Protein AF-A0A8S3C5Q7-F1 (afdb_monomer)

Structure (mmCIF, N/CA/C/O backbone):
data_AF-A0A8S3C5Q7-F1
#
_entry.id   AF-A0A8S3C5Q7-F1
#
loop_
_atom_site.group_PDB
_atom_site.id
_atom_site.type_symbol
_atom_site.label_atom_id
_atom_site.label_alt_id
_atom_site.label_comp_id
_atom_site.label_asym_id
_atom_site.label_entity_id
_atom_site.label_seq_id
_atom_site.pdbx_PDB_ins_code
_atom_site.Cartn_x
_atom_site.Cartn_y
_atom_site.Cartn_z
_atom_site.occupancy
_atom_site.B_iso_or_equiv
_atom_site.auth_seq_id
_atom_site.auth_comp_id
_atom_site.auth_asym_id
_atom_site.auth_atom_id
_atom_site.pdbx_PDB_model_num
ATOM 1 N N . PRO A 1 1 ? -6.288 5.073 31.526 1.00 75.19 1 PRO A N 1
ATOM 2 C CA . PRO A 1 1 ? -6.039 5.394 30.098 1.00 75.19 1 PRO A CA 1
ATOM 3 C C . PRO A 1 1 ? -5.462 6.807 29.959 1.00 75.19 1 PRO A C 1
ATOM 5 O O . PRO A 1 1 ? -5.996 7.725 30.576 1.00 75.19 1 PRO A O 1
ATOM 8 N N . VAL A 1 2 ? -4.371 6.975 29.206 1.00 89.75 2 VAL A N 1
ATOM 9 C CA . VAL A 1 2 ? -3.804 8.304 28.924 1.00 89.75 2 VAL A CA 1
ATOM 10 C C . VAL A 1 2 ? -4.582 8.911 27.748 1.00 89.75 2 VAL A C 1
ATOM 12 O O . VAL A 1 2 ? -4.680 8.256 26.707 1.00 89.75 2 VAL A O 1
ATOM 15 N N . PRO A 1 3 ? -5.172 10.113 27.881 1.00 93.75 3 PRO A N 1
ATOM 16 C CA . PRO A 1 3 ? -5.846 10.775 26.767 1.00 93.75 3 PRO A CA 1
ATOM 17 C C . PRO A 1 3 ? -4.931 10.889 25.539 1.00 93.75 3 PRO A C 1
ATOM 19 O O . PRO A 1 3 ? -3.750 11.199 25.676 1.00 93.75 3 PRO A O 1
ATOM 22 N N . PHE A 1 4 ? -5.479 10.636 24.345 1.00 90.19 4 PHE A N 1
ATOM 23 C CA . PHE A 1 4 ? -4.767 10.712 23.056 1.00 90.19 4 PHE A CA 1
ATOM 24 C C . PHE A 1 4 ? -3.541 9.794 22.913 1.00 90.19 4 PHE A C 1
ATOM 26 O O . PHE A 1 4 ? -2.667 10.041 22.080 1.00 90.19 4 PHE A O 1
ATOM 33 N N . GLN A 1 5 ? -3.469 8.712 23.690 1.00 94.81 5 GLN A N 1
ATOM 34 C CA . GLN A 1 5 ? -2.453 7.686 23.487 1.00 94.81 5 GLN A CA 1
ATOM 35 C C . GLN A 1 5 ? -2.546 7.118 22.062 1.00 94.81 5 GLN A C 1
ATOM 37 O O . GLN A 1 5 ? -3.610 6.667 21.634 1.00 94.81 5 GLN A O 1
ATOM 42 N N . LYS A 1 6 ? -1.420 7.122 21.332 1.00 92.81 6 LYS A N 1
ATOM 43 C CA . LYS A 1 6 ? -1.333 6.473 20.018 1.00 92.81 6 LYS A CA 1
ATOM 44 C C . LYS A 1 6 ? -1.674 4.993 20.161 1.00 92.81 6 LYS A C 1
ATOM 46 O O . LYS A 1 6 ? -1.102 4.300 21.003 1.00 92.81 6 LYS A O 1
ATOM 51 N N . LEU A 1 7 ? -2.584 4.523 19.318 1.00 90.81 7 LEU A N 1
ATOM 52 C CA . LEU A 1 7 ? -2.919 3.111 19.253 1.00 90.81 7 LEU A CA 1
ATOM 53 C C . LEU A 1 7 ? -1.810 2.349 18.513 1.00 90.81 7 LEU A C 1
ATOM 55 O O . LEU A 1 7 ? -1.272 2.872 17.532 1.00 90.81 7 LEU A O 1
ATOM 59 N N . PRO A 1 8 ? -1.471 1.122 18.946 1.00 88.31 8 PRO A N 1
ATOM 60 C CA . PRO A 1 8 ? -0.614 0.240 18.164 1.00 88.31 8 PRO A CA 1
ATOM 61 C C . PRO A 1 8 ? -1.178 0.026 16.745 1.00 88.31 8 PRO A C 1
ATOM 63 O O . PRO A 1 8 ? -2.406 -0.060 16.597 1.00 88.31 8 PRO A O 1
ATOM 66 N N . PRO A 1 9 ? -0.333 -0.110 15.707 1.00 82.38 9 PRO A N 1
ATOM 67 C CA . PRO A 1 9 ? -0.783 -0.530 14.381 1.00 82.38 9 PRO A CA 1
ATOM 68 C C . PRO A 1 9 ? -1.644 -1.802 14.448 1.00 82.38 9 PRO A C 1
ATOM 70 O O . PRO A 1 9 ? -1.385 -2.693 15.254 1.00 82.38 9 PRO A O 1
ATOM 73 N N . GLY A 1 10 ? -2.711 -1.861 13.647 1.00 83.56 10 GLY A N 1
ATOM 74 C CA . GLY A 1 10 ? -3.671 -2.975 13.654 1.00 83.56 10 GLY A CA 1
ATOM 75 C C . GLY A 1 10 ? -4.723 -2.943 14.774 1.00 83.56 10 GLY A C 1
ATOM 76 O O . GLY A 1 10 ? -5.633 -3.773 14.773 1.00 83.56 10 GLY A O 1
ATOM 77 N N . SER A 1 11 ? -4.664 -1.974 15.699 1.00 91.25 11 SER A N 1
ATOM 78 C CA . SER A 1 11 ? -5.699 -1.798 16.740 1.00 91.25 11 SER A CA 1
ATOM 79 C C . SER A 1 11 ? -7.052 -1.347 16.183 1.00 91.25 11 SER A C 1
ATOM 81 O O . SER A 1 11 ? -8.074 -1.493 16.847 1.00 91.25 11 SER A O 1
ATOM 83 N N . ILE A 1 12 ? -7.059 -0.782 14.976 1.00 90.12 12 ILE A N 1
ATOM 84 C CA . ILE A 1 12 ? -8.262 -0.415 14.232 1.00 90.12 12 ILE A CA 1
ATOM 85 C C . ILE A 1 12 ? -8.303 -1.297 12.993 1.00 90.12 12 ILE A C 1
ATOM 87 O O . ILE A 1 12 ? -7.310 -1.396 12.273 1.00 90.12 12 ILE A O 1
ATOM 91 N N . LYS A 1 13 ? -9.460 -1.913 12.747 1.00 91.62 13 LYS A N 1
ATOM 92 C CA . LYS A 1 13 ? -9.713 -2.710 11.549 1.00 91.62 13 LYS A CA 1
ATOM 93 C C . LYS A 1 13 ? -10.807 -2.043 10.717 1.00 91.62 13 LYS A C 1
ATOM 95 O O . LYS A 1 13 ? -11.796 -1.588 11.295 1.00 91.62 13 LYS A O 1
ATOM 100 N N . PRO A 1 14 ? -10.634 -1.951 9.392 1.00 94.94 14 PRO A N 1
ATOM 101 C CA . PRO A 1 14 ? -11.642 -1.389 8.513 1.00 94.94 14 PRO A CA 1
ATOM 102 C C . PRO A 1 14 ? -12.825 -2.354 8.398 1.00 94.94 14 PRO A C 1
ATOM 104 O O . PRO A 1 14 ? -12.644 -3.570 8.384 1.00 94.94 14 PRO A O 1
ATOM 107 N N . ASP A 1 15 ? -14.029 -1.804 8.260 1.00 96.56 15 ASP A N 1
ATOM 108 C CA . ASP A 1 15 ? -15.250 -2.575 8.018 1.00 96.56 15 ASP A CA 1
ATOM 109 C C . ASP A 1 15 ? -16.196 -1.816 7.067 1.00 96.56 15 ASP A C 1
ATOM 111 O O . ASP A 1 15 ? -15.951 -0.654 6.710 1.00 96.56 15 ASP A O 1
ATOM 115 N N . GLY A 1 16 ? -17.258 -2.484 6.615 1.00 98.06 16 GLY A N 1
ATOM 116 C CA . GLY A 1 16 ? -18.307 -1.926 5.772 1.00 98.06 16 GLY A CA 1
ATOM 117 C C . GLY A 1 16 ? -17.763 -1.310 4.484 1.00 98.06 16 GLY A C 1
ATOM 118 O O . GLY A 1 16 ? -17.003 -1.931 3.738 1.00 98.06 16 GLY A O 1
ATOM 119 N N . TRP A 1 17 ? -18.158 -0.064 4.217 1.00 98.31 17 TRP A N 1
ATOM 120 C CA . TRP A 1 17 ? -17.769 0.647 2.999 1.00 98.31 17 TRP A CA 1
ATOM 121 C C . TRP A 1 17 ? -16.249 0.815 2.868 1.00 98.31 17 TRP A C 1
ATOM 123 O O . TRP A 1 17 ? -15.705 0.571 1.791 1.00 98.31 17 TRP A O 1
ATOM 133 N N . LEU A 1 18 ? -15.551 1.167 3.957 1.00 97.50 18 LEU A N 1
ATOM 134 C CA . LEU A 1 18 ? -14.101 1.376 3.924 1.00 97.50 18 LEU A CA 1
ATOM 135 C C . LEU A 1 18 ? -13.364 0.076 3.592 1.00 97.50 18 LEU A C 1
ATOM 137 O O . LEU A 1 18 ? -12.482 0.079 2.736 1.00 97.50 18 LEU A O 1
ATOM 141 N N . LEU A 1 19 ? -13.759 -1.044 4.205 1.00 97.31 19 LEU A N 1
ATOM 142 C CA . LEU A 1 19 ? -13.191 -2.352 3.868 1.00 97.31 19 LEU A CA 1
ATOM 143 C C . LEU A 1 19 ? -13.398 -2.688 2.383 1.00 97.31 19 LEU A C 1
ATOM 145 O O . LEU A 1 19 ? -12.481 -3.189 1.733 1.00 97.31 19 LEU A O 1
ATOM 149 N N . GLY A 1 20 ? -14.568 -2.367 1.824 1.00 98.06 20 GLY A N 1
ATOM 150 C CA . GLY A 1 20 ? -14.840 -2.520 0.393 1.00 98.06 20 GLY A CA 1
ATOM 151 C C . GLY A 1 20 ? -13.909 -1.686 -0.497 1.00 98.06 20 GLY A C 1
ATOM 152 O O . GLY A 1 20 ? -13.397 -2.196 -1.495 1.00 98.06 20 GLY A O 1
ATOM 153 N N . GLN A 1 21 ? -13.635 -0.431 -0.123 1.00 97.81 21 GLN A N 1
ATOM 154 C CA . GLN A 1 21 ? -12.700 0.429 -0.862 1.00 97.81 21 GLN A CA 1
ATOM 155 C C . GLN A 1 21 ? -11.267 -0.106 -0.811 1.00 97.81 21 GLN A C 1
ATOM 157 O O . GLN A 1 21 ? -10.606 -0.190 -1.843 1.00 97.81 21 GLN A O 1
ATOM 162 N N . LEU A 1 22 ? -10.802 -0.536 0.364 1.00 96.94 22 LEU A N 1
ATOM 163 C CA . LEU A 1 22 ? -9.455 -1.088 0.527 1.00 96.94 22 LEU A CA 1
ATOM 164 C C . LEU A 1 22 ? -9.283 -2.392 -0.264 1.00 96.94 22 LEU A C 1
ATOM 166 O O . LEU A 1 22 ? -8.297 -2.556 -0.976 1.00 96.94 22 LEU A O 1
ATOM 170 N N . ARG A 1 23 ? -10.286 -3.277 -0.252 1.00 96.88 23 ARG A N 1
ATOM 171 C CA . ARG A 1 23 ? -10.294 -4.470 -1.116 1.00 96.88 23 ARG A CA 1
ATOM 172 C C . ARG A 1 23 ? -10.285 -4.114 -2.601 1.00 96.88 23 ARG A C 1
ATOM 174 O O . ARG A 1 23 ? -9.643 -4.800 -3.386 1.00 96.88 23 ARG A O 1
ATOM 181 N N . SER A 1 24 ? -10.971 -3.044 -2.997 1.00 97.75 24 SER A N 1
ATOM 182 C CA . SER A 1 24 ? -10.947 -2.575 -4.389 1.00 97.75 24 SER A CA 1
ATOM 183 C C . SER A 1 24 ? -9.565 -2.049 -4.790 1.00 97.75 24 SER A C 1
ATOM 185 O O . SER A 1 24 ? -9.153 -2.259 -5.924 1.00 97.75 24 SER A O 1
ATOM 187 N N . GLN A 1 25 ? -8.826 -1.423 -3.868 1.00 96.81 25 GLN A N 1
ATOM 188 C CA . GLN A 1 25 ? -7.435 -1.013 -4.095 1.00 96.81 25 GLN A CA 1
ATOM 189 C C . GLN A 1 25 ? -6.498 -2.217 -4.255 1.00 96.81 25 GLN A C 1
ATOM 191 O O . GLN A 1 25 ? -5.699 -2.228 -5.190 1.00 96.81 25 GLN A O 1
ATOM 196 N N . ILE A 1 26 ? -6.640 -3.244 -3.407 1.00 96.56 26 ILE A N 1
ATOM 197 C CA . ILE A 1 26 ? -5.882 -4.507 -3.521 1.00 96.56 26 ILE A CA 1
ATOM 198 C C . ILE A 1 26 ? -6.146 -5.166 -4.877 1.00 96.56 26 ILE A C 1
ATOM 200 O O . ILE A 1 26 ? -5.225 -5.543 -5.587 1.00 96.56 26 ILE A O 1
ATOM 204 N N . ASN A 1 27 ? -7.412 -5.258 -5.280 1.00 96.12 27 ASN A N 1
ATOM 205 C CA . ASN A 1 27 ? -7.781 -5.900 -6.543 1.00 96.12 27 ASN A CA 1
ATOM 206 C C . ASN A 1 27 ? -7.560 -5.007 -7.780 1.00 96.12 27 ASN A C 1
ATOM 208 O O . ASN A 1 27 ? -7.765 -5.458 -8.910 1.00 96.12 27 ASN A O 1
ATOM 212 N N . GLY A 1 28 ? -7.198 -3.741 -7.568 1.00 94.81 28 GLY A N 1
ATOM 213 C CA . GLY A 1 28 ? -7.050 -2.715 -8.592 1.00 94.81 28 GLY A CA 1
ATOM 214 C C . GLY A 1 28 ? -5.592 -2.367 -8.875 1.00 94.81 28 GLY A C 1
ATOM 215 O O . GLY A 1 28 ? -4.690 -3.180 -8.697 1.00 94.81 28 GLY A O 1
ATOM 216 N N . LEU A 1 29 ? -5.368 -1.131 -9.330 1.00 91.75 29 LEU A N 1
ATOM 217 C CA . LEU A 1 29 ? -4.048 -0.662 -9.758 1.00 91.75 29 LEU A CA 1
ATOM 218 C C . LEU A 1 29 ? -2.991 -0.799 -8.658 1.00 91.75 29 LEU A C 1
ATOM 220 O O . LEU A 1 29 ? -1.888 -1.246 -8.936 1.00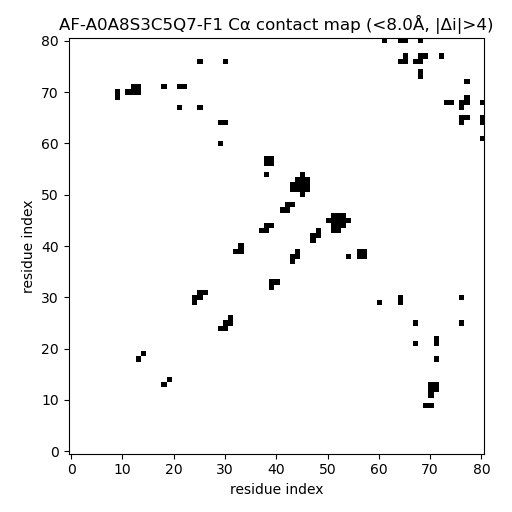 91.75 29 LEU A O 1
ATOM 224 N N . ASN A 1 30 ? -3.332 -0.439 -7.417 1.00 92.56 30 ASN A N 1
ATOM 225 C CA . ASN A 1 30 ? -2.374 -0.441 -6.317 1.00 92.56 30 ASN A CA 1
ATOM 226 C C . ASN A 1 30 ? -1.839 -1.854 -6.038 1.00 92.56 30 ASN A C 1
ATOM 228 O O . ASN A 1 30 ? -0.627 -2.049 -5.997 1.00 92.56 30 ASN A O 1
ATOM 232 N N . GLY A 1 31 ? -2.718 -2.854 -5.917 1.00 94.12 31 GLY A N 1
ATOM 233 C CA . GLY A 1 31 ? -2.264 -4.218 -5.637 1.00 94.12 31 GLY A CA 1
ATOM 234 C C . GLY A 1 31 ? -1.676 -4.971 -6.828 1.00 94.12 31 GLY A C 1
ATOM 235 O O . GLY A 1 31 ? -1.039 -5.999 -6.630 1.00 94.12 31 GLY A O 1
ATOM 236 N N . LYS A 1 32 ? -1.839 -4.446 -8.045 1.00 92.81 32 LYS A N 1
ATOM 237 C CA . LYS A 1 32 ? -1.280 -5.030 -9.271 1.00 92.81 32 LYS A CA 1
ATOM 238 C C . LYS A 1 32 ? -0.083 -4.270 -9.828 1.00 92.81 32 LYS A C 1
ATOM 240 O O . LYS A 1 32 ? 0.432 -4.660 -10.870 1.00 92.81 32 LYS A O 1
ATOM 245 N N . LEU A 1 33 ? 0.361 -3.187 -9.183 1.00 93.50 33 LEU A N 1
ATOM 246 C CA . LEU A 1 33 ? 1.381 -2.307 -9.759 1.00 93.50 33 LEU A CA 1
ATOM 247 C C . LEU A 1 33 ? 2.701 -3.044 -10.031 1.00 93.50 33 LEU A C 1
ATOM 249 O O . LEU A 1 33 ? 3.353 -2.770 -11.034 1.00 93.50 33 LEU A O 1
ATOM 253 N N . SER A 1 34 ? 3.053 -4.024 -9.194 1.00 90.44 34 SER A N 1
ATOM 254 C CA . SER A 1 34 ? 4.232 -4.882 -9.379 1.00 90.44 34 SER A CA 1
ATOM 255 C C . SER A 1 34 ? 4.192 -5.732 -10.654 1.00 90.44 34 SER A C 1
ATOM 257 O O . SER A 1 34 ? 5.243 -6.145 -11.133 1.00 90.44 34 SER A O 1
ATOM 259 N N . GLU A 1 35 ? 3.009 -5.991 -11.218 1.00 90.88 35 GLU A N 1
ATOM 260 C CA . GLU A 1 35 ? 2.841 -6.754 -12.462 1.00 90.88 35 GLU A CA 1
ATOM 261 C C . GLU A 1 35 ? 2.994 -5.879 -13.717 1.00 90.88 35 GLU A C 1
ATOM 263 O O . GLU A 1 35 ? 3.189 -6.410 -14.808 1.00 90.88 35 GLU A O 1
ATOM 268 N N . ILE A 1 36 ? 2.860 -4.554 -13.585 1.00 90.31 36 ILE A N 1
ATOM 269 C CA . ILE A 1 36 ? 2.717 -3.633 -14.727 1.00 90.31 36 ILE A CA 1
ATOM 270 C C . ILE A 1 36 ? 3.752 -2.509 -14.775 1.00 90.31 36 ILE A C 1
ATOM 272 O O . ILE A 1 36 ? 3.929 -1.918 -15.837 1.00 90.31 36 ILE A O 1
ATOM 276 N N . SER A 1 37 ? 4.382 -2.154 -13.653 1.00 91.19 37 SER A N 1
ATOM 277 C CA . SER A 1 37 ? 5.305 -1.021 -13.599 1.00 91.19 37 SER A CA 1
ATOM 278 C C . SER A 1 37 ? 6.727 -1.455 -13.931 1.00 91.19 37 SER A C 1
ATOM 280 O O . SER A 1 37 ? 7.309 -2.293 -13.240 1.00 91.19 37 SER A O 1
ATOM 282 N N . ASP A 1 38 ? 7.315 -0.810 -14.940 1.00 89.12 38 ASP A N 1
ATOM 283 C CA . ASP A 1 38 ? 8.706 -1.026 -15.352 1.00 89.12 38 ASP A CA 1
ATOM 284 C C . ASP A 1 38 ? 9.713 -0.670 -14.240 1.00 89.12 38 ASP A C 1
ATOM 286 O O . ASP A 1 38 ? 10.835 -1.172 -14.219 1.00 89.12 38 ASP A O 1
ATOM 290 N N . TYR A 1 39 ? 9.312 0.168 -13.278 1.00 88.25 39 TYR A N 1
ATOM 291 C CA . TYR A 1 39 ? 10.157 0.595 -12.160 1.00 88.25 39 TYR A CA 1
ATOM 292 C C . TYR A 1 39 ? 10.130 -0.367 -10.967 1.00 88.25 39 TYR A C 1
ATOM 294 O O . TYR A 1 39 ? 11.003 -0.289 -10.101 1.00 88.25 39 TYR A O 1
ATOM 302 N N . LEU A 1 40 ? 9.135 -1.258 -10.901 1.00 90.25 40 LEU A N 1
ATOM 303 C CA . LEU A 1 40 ? 8.991 -2.246 -9.826 1.00 90.25 40 LEU A CA 1
ATOM 304 C C . LEU A 1 40 ? 9.628 -3.598 -10.183 1.00 90.25 40 LEU A C 1
ATOM 306 O O . LEU A 1 40 ? 9.638 -4.512 -9.357 1.00 90.25 40 LEU A O 1
ATOM 310 N N . ILE A 1 41 ? 10.192 -3.728 -11.387 1.00 91.31 41 ILE A N 1
ATOM 311 C CA . ILE A 1 41 ? 10.893 -4.936 -11.813 1.00 91.31 41 ILE A CA 1
ATOM 312 C C . ILE A 1 41 ? 12.179 -5.086 -10.988 1.00 91.31 41 ILE A C 1
ATOM 314 O O . ILE A 1 41 ? 13.094 -4.265 -11.066 1.00 91.31 41 ILE A O 1
ATOM 318 N N . TYR A 1 42 ? 12.248 -6.153 -10.189 1.00 88.62 42 TYR A N 1
ATOM 319 C CA . TYR A 1 42 ? 13.278 -6.343 -9.162 1.00 88.62 42 TYR A CA 1
ATOM 320 C C . TYR A 1 42 ? 14.719 -6.232 -9.691 1.00 88.62 42 TYR A C 1
ATOM 322 O O . TYR A 1 42 ? 15.551 -5.570 -9.075 1.00 88.62 42 TYR A O 1
ATOM 330 N N . ASP A 1 43 ? 15.016 -6.839 -10.842 1.00 90.50 43 ASP A N 1
ATOM 331 C CA . ASP A 1 43 ? 16.354 -6.869 -11.454 1.00 90.50 43 ASP A CA 1
ATOM 332 C C . ASP A 1 43 ? 16.727 -5.583 -12.223 1.00 90.50 43 ASP A C 1
ATOM 334 O O . ASP A 1 43 ? 17.877 -5.412 -12.643 1.00 90.50 43 ASP A O 1
ATOM 338 N N . GLN A 1 44 ? 15.781 -4.654 -12.386 1.00 88.69 44 GLN A N 1
ATOM 339 C CA . GLN A 1 44 ? 15.995 -3.345 -13.019 1.00 88.69 44 GLN A CA 1
ATOM 340 C C . GLN A 1 4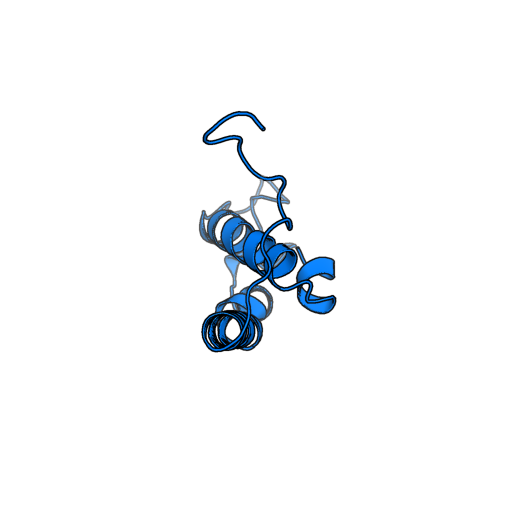4 ? 15.875 -2.176 -12.033 1.00 88.69 44 GLN A C 1
ATOM 342 O O . GLN A 1 44 ? 16.072 -1.021 -12.412 1.00 88.69 44 GLN A O 1
ATOM 347 N N . CYS A 1 45 ? 15.590 -2.462 -10.764 1.00 90.38 45 CYS A N 1
ATOM 348 C CA . CYS A 1 45 ? 15.315 -1.460 -9.750 1.00 90.38 45 CYS A CA 1
ATOM 349 C C . CYS A 1 45 ? 16.596 -0.919 -9.091 1.00 90.38 45 CYS A C 1
ATOM 351 O O . CYS A 1 45 ? 17.346 -1.654 -8.443 1.00 90.38 45 CYS A O 1
ATOM 353 N N . GLY A 1 46 ? 16.789 0.402 -9.152 1.00 93.12 46 GLY A N 1
ATOM 354 C CA . GLY A 1 46 ? 17.903 1.110 -8.508 1.00 93.12 46 GLY A CA 1
ATOM 355 C C . GLY A 1 46 ? 17.933 1.037 -6.979 1.00 93.12 46 GLY A C 1
ATOM 356 O O . GLY A 1 46 ? 18.972 1.276 -6.369 1.00 93.12 46 GLY A O 1
ATOM 357 N N . TRP A 1 47 ? 16.808 0.684 -6.348 1.00 92.12 47 TRP A N 1
ATOM 358 C CA . TRP A 1 47 ? 16.731 0.434 -4.903 1.00 92.12 47 TRP A CA 1
ATOM 359 C C . TRP A 1 47 ? 17.283 -0.941 -4.496 1.00 92.12 47 TRP A C 1
ATOM 361 O O . TRP A 1 47 ? 17.536 -1.161 -3.314 1.00 92.12 47 TRP A O 1
ATOM 371 N N . VAL A 1 48 ? 17.472 -1.853 -5.458 1.00 91.38 48 VAL A N 1
ATOM 372 C CA . VAL A 1 48 ? 18.078 -3.182 -5.259 1.00 91.38 48 VAL A CA 1
ATOM 373 C C . VAL A 1 48 ? 19.516 -3.193 -5.776 1.00 91.38 48 VAL A C 1
ATOM 375 O O . VAL A 1 48 ? 20.420 -3.654 -5.081 1.00 91.38 48 VAL A O 1
ATOM 378 N N . ASP A 1 49 ? 19.731 -2.654 -6.976 1.00 92.44 49 ASP A N 1
ATOM 379 C CA . ASP A 1 49 ? 21.041 -2.532 -7.612 1.00 92.44 49 ASP A CA 1
ATOM 380 C C . ASP A 1 49 ? 21.366 -1.048 -7.857 1.00 92.44 49 ASP A C 1
ATOM 382 O O . ASP A 1 49 ? 20.777 -0.436 -8.749 1.00 92.44 49 ASP A O 1
ATOM 386 N N . PRO A 1 50 ? 22.342 -0.456 -7.143 1.00 93.88 50 PRO A N 1
ATOM 387 C CA . PRO A 1 50 ? 22.666 0.967 -7.261 1.00 93.88 50 PRO A CA 1
ATOM 388 C C . PRO A 1 50 ? 23.226 1.374 -8.636 1.00 93.88 50 PRO A C 1
ATOM 390 O O . PRO A 1 50 ? 23.428 2.562 -8.881 1.00 93.88 50 PRO A O 1
ATOM 393 N N . THR A 1 51 ? 23.501 0.424 -9.537 1.00 95.38 51 THR A N 1
ATOM 394 C CA . THR A 1 51 ? 23.883 0.713 -10.929 1.00 95.38 51 THR A CA 1
ATOM 395 C C . THR A 1 51 ? 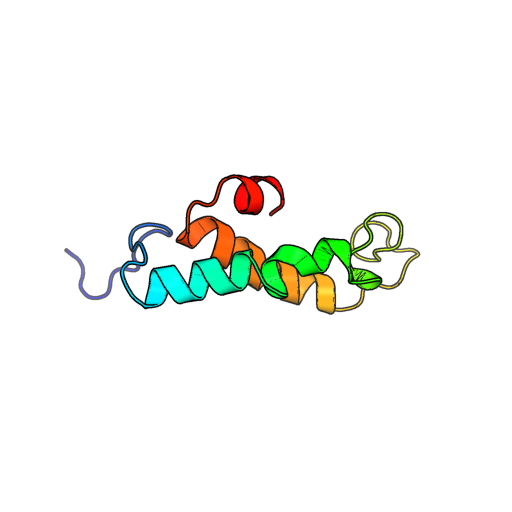22.685 1.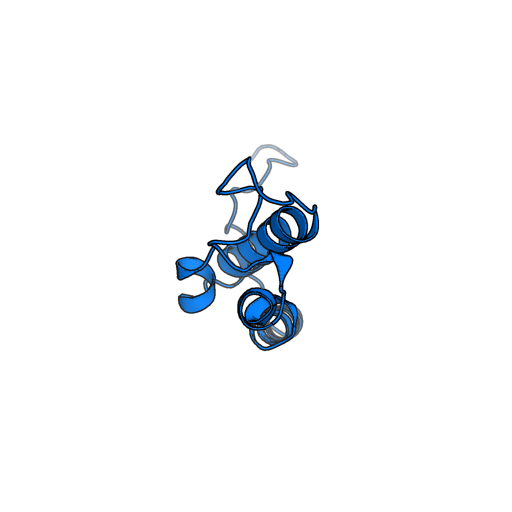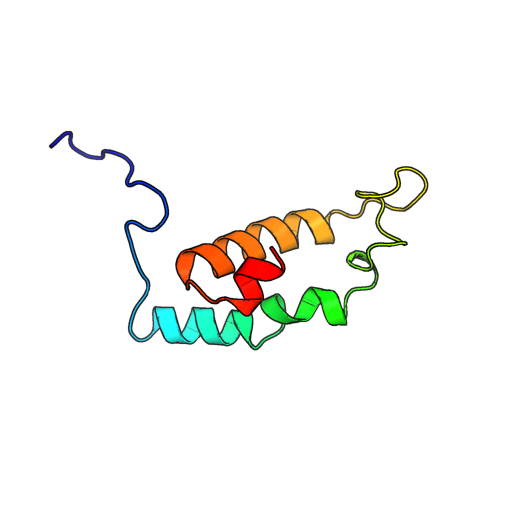022 -11.839 1.00 95.38 51 THR A C 1
ATOM 397 O O . THR A 1 51 ? 22.878 1.452 -12.979 1.00 95.38 51 THR A O 1
ATOM 400 N N . LYS A 1 52 ? 21.451 0.815 -11.358 1.00 93.00 52 LYS A N 1
ATOM 401 C CA . LYS A 1 52 ? 20.191 1.050 -12.084 1.00 93.00 52 LYS A CA 1
ATOM 402 C C . LYS A 1 52 ? 19.503 2.349 -11.640 1.00 93.00 52 LYS A C 1
ATOM 404 O O . LYS A 1 52 ? 19.938 3.025 -10.712 1.00 93.00 52 LYS A O 1
ATOM 409 N N . SER A 1 53 ? 18.403 2.710 -12.308 1.00 90.44 53 SER A N 1
ATOM 410 C CA . SER A 1 53 ? 17.606 3.896 -11.959 1.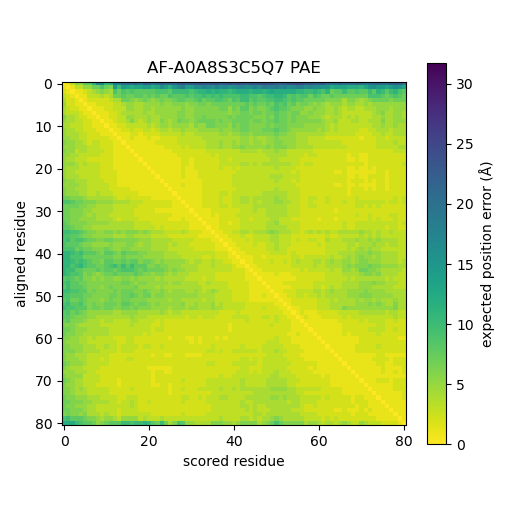00 90.44 53 SER A CA 1
ATOM 411 C C . SER A 1 53 ? 16.771 3.655 -10.698 1.00 90.44 53 SER A C 1
ATOM 413 O O . SER A 1 53 ? 15.988 2.708 -10.641 1.00 90.44 53 SER A O 1
ATOM 415 N N . ALA A 1 54 ? 16.910 4.521 -9.694 1.00 92.44 54 ALA A N 1
ATOM 416 C CA . ALA A 1 54 ? 16.198 4.439 -8.415 1.00 92.44 54 ALA A CA 1
ATOM 417 C C . ALA A 1 54 ? 15.007 5.411 -8.366 1.00 92.44 54 ALA A C 1
ATOM 419 O O 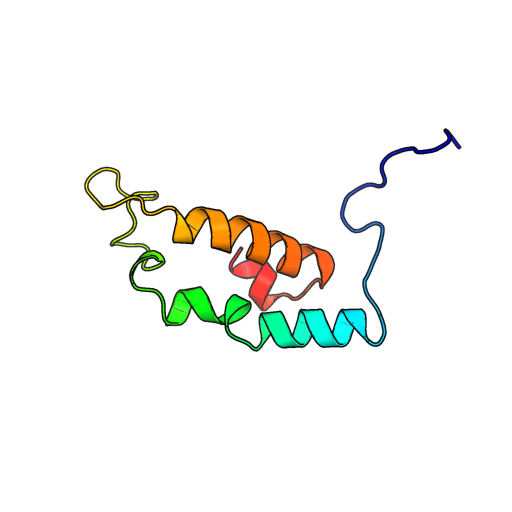. ALA A 1 54 ? 14.928 6.269 -7.489 1.00 92.44 54 ALA A O 1
ATOM 420 N N . TRP A 1 55 ? 14.097 5.303 -9.335 1.00 94.69 55 TRP A N 1
ATOM 421 C CA . TRP A 1 55 ? 12.927 6.183 -9.419 1.00 94.69 55 TRP A CA 1
ATOM 422 C C . TRP A 1 55 ? 12.022 6.061 -8.18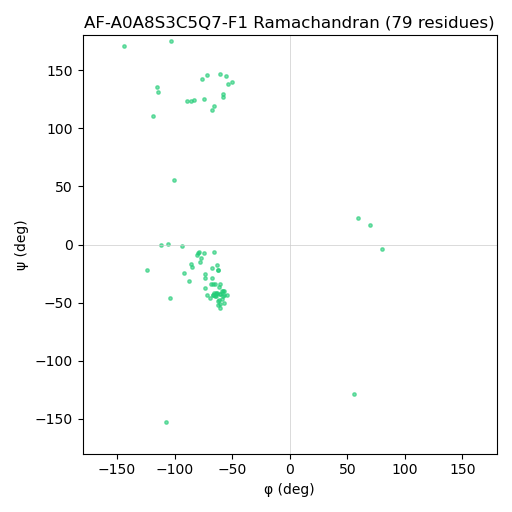0 1.00 94.69 55 TRP A C 1
ATOM 424 O O . TRP A 1 55 ? 11.906 4.987 -7.577 1.00 94.69 55 TRP A O 1
ATOM 434 N N . GLU A 1 56 ? 11.376 7.158 -7.784 1.00 95.44 56 GLU A N 1
ATOM 435 C CA . GLU A 1 56 ? 10.620 7.240 -6.529 1.00 95.44 56 GLU A CA 1
ATOM 436 C C . GLU A 1 56 ? 9.270 6.502 -6.552 1.00 95.44 56 GLU A C 1
ATOM 438 O O . GLU A 1 56 ? 8.638 6.350 -5.506 1.00 95.44 56 GLU A O 1
ATOM 443 N N . GLU A 1 57 ? 8.831 5.985 -7.702 1.00 93.31 57 GLU A N 1
ATOM 444 C CA . GLU A 1 57 ? 7.590 5.202 -7.793 1.00 93.31 57 GLU A CA 1
ATOM 445 C C . GLU A 1 57 ? 7.606 3.981 -6.871 1.00 93.31 57 GLU A C 1
ATOM 447 O O . GLU A 1 57 ? 6.636 3.766 -6.147 1.00 93.31 57 GLU A O 1
ATOM 452 N N . LEU A 1 58 ? 8.715 3.232 -6.819 1.00 94.00 58 LEU A N 1
ATOM 453 C CA . LEU A 1 58 ? 8.820 2.051 -5.962 1.00 94.00 58 LEU A CA 1
ATOM 454 C C . LEU A 1 58 ? 8.640 2.375 -4.470 1.00 94.00 58 LEU A C 1
ATOM 456 O O . LEU A 1 58 ? 7.758 1.781 -3.850 1.00 94.00 58 LEU A O 1
ATOM 460 N N . PRO A 1 59 ? 9.399 3.301 -3.850 1.00 93.88 59 PRO A N 1
ATOM 461 C CA . PRO A 1 59 ? 9.226 3.593 -2.428 1.00 93.88 59 PRO A CA 1
ATOM 462 C C . PRO A 1 59 ? 7.885 4.269 -2.114 1.00 93.88 59 PRO A C 1
ATOM 464 O O . PRO A 1 59 ? 7.368 4.108 -1.004 1.00 93.88 59 PRO A O 1
ATOM 467 N N . TYR A 1 60 ? 7.303 5.024 -3.052 1.00 94.62 60 TYR A N 1
ATOM 468 C CA . TYR A 1 60 ? 5.978 5.621 -2.863 1.00 94.62 60 TYR A CA 1
ATOM 469 C C . TYR A 1 60 ? 4.869 4.576 -2.915 1.00 94.62 60 TYR A C 1
ATOM 471 O O . TYR A 1 60 ? 3.992 4.583 -2.047 1.00 94.62 60 TYR A O 1
ATOM 479 N N . TRP A 1 61 ? 4.944 3.653 -3.871 1.00 95.19 61 TRP A N 1
ATOM 480 C CA . TRP A 1 61 ? 4.041 2.515 -3.943 1.00 95.19 61 TRP A CA 1
ATOM 481 C C . TRP A 1 61 ? 4.181 1.624 -2.710 1.00 95.19 61 TRP A C 1
ATOM 483 O O . TRP A 1 61 ? 3.187 1.400 -2.023 1.00 95.19 61 TRP A O 1
ATOM 493 N N . LEU A 1 62 ? 5.402 1.197 -2.367 1.00 94.81 62 LEU A N 1
ATOM 494 C CA . LEU A 1 62 ? 5.650 0.266 -1.264 1.00 94.81 62 LEU A CA 1
ATOM 495 C C . LEU A 1 62 ? 5.105 0.797 0.066 1.00 94.81 62 LEU A C 1
ATOM 497 O O . LEU A 1 62 ? 4.496 0.046 0.822 1.00 94.81 62 LEU A O 1
ATOM 501 N N . ARG A 1 63 ? 5.251 2.103 0.334 1.00 94.44 63 ARG A N 1
ATOM 502 C CA . ARG A 1 63 ? 4.678 2.735 1.532 1.00 94.44 63 ARG A CA 1
ATOM 503 C C . ARG A 1 63 ? 3.161 2.538 1.610 1.00 94.44 63 ARG A C 1
ATOM 505 O O . ARG A 1 63 ? 2.659 2.122 2.647 1.00 94.44 63 ARG A O 1
ATOM 512 N N . GLY A 1 64 ? 2.438 2.845 0.533 1.00 93.75 64 GLY A N 1
ATOM 513 C CA . GLY A 1 64 ? 0.978 2.726 0.508 1.00 93.75 64 GLY A CA 1
ATOM 514 C C . GLY A 1 64 ? 0.491 1.276 0.439 1.00 93.75 64 GLY A C 1
ATOM 515 O O . GLY A 1 64 ? -0.505 0.927 1.072 1.00 93.75 64 GLY A O 1
ATOM 516 N N . PHE A 1 65 ? 1.194 0.431 -0.314 1.00 96.00 65 PHE A N 1
ATOM 517 C CA . PHE A 1 65 ? 0.886 -0.986 -0.479 1.00 96.00 65 PHE A CA 1
ATOM 518 C C . PHE A 1 65 ? 1.085 -1.766 0.827 1.00 96.00 65 PHE A C 1
ATOM 520 O O . PHE A 1 65 ? 0.199 -2.526 1.219 1.00 96.00 65 PHE A O 1
ATOM 527 N N . ALA A 1 66 ? 2.177 -1.516 1.559 1.00 94.31 66 ALA A N 1
ATOM 528 C CA . ALA A 1 66 ? 2.414 -2.135 2.862 1.00 94.31 66 ALA A CA 1
ATOM 529 C C . ALA A 1 66 ? 1.324 -1.752 3.876 1.00 94.31 66 ALA A C 1
ATOM 531 O O . ALA A 1 66 ? 0.738 -2.629 4.512 1.00 94.31 66 ALA A O 1
ATOM 532 N N . ASP A 1 67 ? 0.976 -0.464 3.982 1.00 93.00 67 ASP A N 1
ATOM 533 C CA . ASP A 1 67 ? -0.107 -0.013 4.865 1.00 93.00 67 ASP A CA 1
ATOM 534 C C . ASP A 1 67 ? -1.445 -0.694 4.517 1.00 93.00 67 ASP A C 1
ATOM 536 O O . ASP A 1 67 ? -2.186 -1.118 5.411 1.00 93.00 67 ASP A O 1
ATOM 540 N N . LEU A 1 68 ? -1.735 -0.857 3.220 1.00 94.69 68 LEU A N 1
ATOM 541 C CA . LEU A 1 68 ? -2.919 -1.558 2.723 1.00 94.69 68 LEU A CA 1
ATOM 542 C C . LEU A 1 68 ? -2.920 -3.046 3.112 1.00 94.69 68 LEU A C 1
ATOM 544 O O . LEU A 1 68 ? -3.958 -3.561 3.543 1.00 94.69 68 LEU A O 1
ATOM 548 N N . ALA A 1 69 ? -1.773 -3.721 3.017 1.00 94.50 69 ALA A N 1
ATOM 549 C CA . ALA A 1 69 ? -1.601 -5.109 3.439 1.00 94.50 69 ALA A CA 1
ATOM 550 C C . ALA A 1 69 ? -1.885 -5.278 4.938 1.00 94.50 69 ALA A C 1
ATOM 552 O O . ALA A 1 69 ? -2.726 -6.088 5.339 1.00 94.50 69 ALA A O 1
ATOM 553 N N . PHE A 1 70 ? -1.247 -4.453 5.774 1.00 93.06 70 PHE A N 1
ATOM 554 C CA . PHE A 1 70 ? -1.382 -4.529 7.229 1.00 93.06 70 PHE A CA 1
ATOM 555 C C . PHE A 1 70 ? -2.792 -4.194 7.716 1.00 93.06 70 PHE A C 1
ATOM 557 O O . PHE A 1 70 ? -3.306 -4.870 8.611 1.00 93.06 70 PHE A O 1
ATOM 564 N N . VAL A 1 71 ? -3.435 -3.171 7.146 1.00 92.62 71 VAL A N 1
ATOM 565 C CA . VAL A 1 71 ? -4.762 -2.734 7.608 1.00 92.62 71 VAL A CA 1
ATOM 566 C C . VAL A 1 71 ? -5.874 -3.701 7.191 1.00 92.62 71 VAL A C 1
ATOM 568 O O . VAL A 1 71 ? -6.875 -3.822 7.896 1.00 92.62 71 VAL A O 1
ATOM 571 N N . THR A 1 72 ? -5.713 -4.406 6.066 1.00 93.62 72 THR A N 1
ATOM 572 C CA . THR A 1 72 ? -6.704 -5.379 5.574 1.00 93.62 72 THR A CA 1
ATOM 573 C C . THR A 1 72 ? -6.445 -6.803 6.058 1.00 93.62 72 THR A C 1
ATOM 575 O O . THR A 1 72 ? -7.389 -7.591 6.138 1.00 93.62 72 THR A O 1
ATOM 578 N N . GLY A 1 73 ? -5.197 -7.137 6.401 1.00 92.94 73 GLY A N 1
ATOM 579 C CA . GLY A 1 73 ? -4.789 -8.496 6.756 1.00 92.94 73 GLY A CA 1
ATOM 580 C C . GLY A 1 73 ? -4.798 -9.470 5.574 1.00 92.94 73 GLY A C 1
ATOM 581 O O . GLY A 1 73 ? -4.824 -10.686 5.789 1.00 92.94 73 GLY A O 1
ATOM 582 N N . ASP A 1 74 ? -4.823 -8.954 4.342 1.00 94.38 74 ASP A N 1
ATOM 583 C CA . ASP A 1 74 ? -4.822 -9.767 3.131 1.00 94.38 74 ASP A CA 1
ATOM 584 C C . ASP A 1 74 ? -3.495 -10.522 2.990 1.00 94.38 74 ASP A C 1
ATOM 586 O O . ASP A 1 74 ? -2.426 -9.919 2.927 1.00 94.38 74 ASP A O 1
ATOM 590 N N . GLN A 1 75 ? -3.558 -11.854 2.969 1.00 95.19 75 GLN A N 1
ATOM 591 C CA . GLN A 1 75 ? -2.362 -12.698 3.054 1.00 95.19 75 GLN A CA 1
ATOM 592 C C . GLN A 1 75 ? -1.478 -12.603 1.810 1.00 95.19 75 GLN A C 1
ATOM 594 O O . GLN A 1 75 ? -0.258 -12.670 1.927 1.00 95.19 75 GLN A O 1
ATOM 599 N N . THR A 1 76 ? -2.071 -12.430 0.629 1.00 93.06 76 THR A N 1
ATOM 600 C CA . THR A 1 76 ? -1.314 -12.285 -0.619 1.00 93.06 76 THR A CA 1
ATOM 601 C C . THR A 1 76 ? -0.574 -10.954 -0.641 1.00 93.06 76 THR A C 1
ATOM 603 O O . THR A 1 76 ? 0.622 -10.921 -0.919 1.00 93.06 76 THR A O 1
ATOM 606 N N . THR A 1 77 ? -1.262 -9.875 -0.269 1.00 93.69 77 THR A N 1
ATOM 607 C CA . THR A 1 77 ? -0.680 -8.531 -0.177 1.00 93.69 77 THR A CA 1
ATOM 608 C C . THR A 1 77 ? 0.416 -8.479 0.895 1.00 93.69 77 THR A C 1
ATOM 610 O O . THR A 1 77 ? 1.485 -7.932 0.649 1.00 93.69 77 THR A O 1
ATOM 613 N N . LEU A 1 78 ? 0.196 -9.108 2.059 1.00 94.00 78 LEU A N 1
ATOM 614 C CA . LEU A 1 78 ? 1.182 -9.196 3.147 1.00 94.00 78 LEU A CA 1
ATOM 615 C C . LEU A 1 78 ? 2.427 -10.003 2.784 1.00 94.00 78 LEU A C 1
ATOM 617 O O . LEU A 1 78 ? 3.498 -9.702 3.287 1.00 94.00 78 LEU A O 1
ATOM 621 N N . ALA A 1 79 ? 2.292 -11.045 1.965 1.00 93.75 79 ALA A N 1
ATOM 622 C CA . ALA A 1 79 ? 3.434 -11.847 1.537 1.00 93.75 79 ALA A CA 1
ATOM 623 C C . ALA A 1 79 ? 4.319 -11.115 0.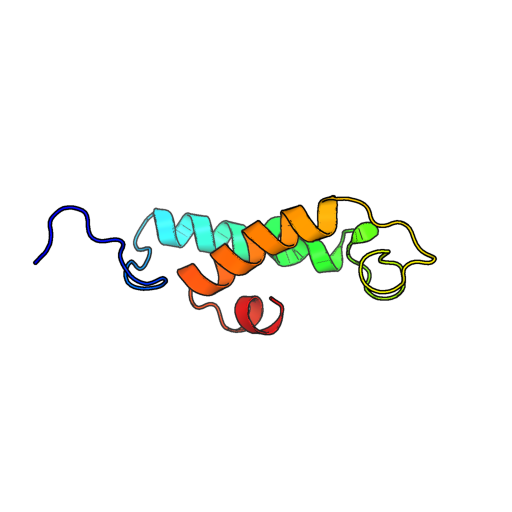516 1.00 93.75 79 ALA A C 1
ATOM 625 O O . ALA A 1 79 ? 5.495 -11.449 0.384 1.00 93.75 79 ALA A O 1
ATOM 626 N N . LEU A 1 80 ? 3.742 -10.167 -0.228 1.00 89.25 80 LEU A N 1
ATOM 627 C CA . LEU A 1 80 ? 4.451 -9.380 -1.235 1.00 89.25 80 LEU A CA 1
ATOM 628 C C . LEU A 1 80 ? 5.110 -8.117 -0.655 1.00 89.25 80 LEU A C 1
ATOM 630 O O . LEU A 1 80 ? 6.118 -7.673 -1.201 1.00 89.25 80 LEU A O 1
ATOM 634 N N . ALA A 1 81 ? 4.518 -7.530 0.390 1.00 83.62 81 ALA A N 1
ATOM 635 C CA . ALA A 1 81 ? 4.994 -6.313 1.053 1.00 83.62 81 ALA A CA 1
ATOM 636 C C . ALA A 1 81 ? 6.227 -6.563 1.937 1.00 83.62 81 ALA A C 1
ATOM 638 O O . ALA A 1 81 ? 7.112 -5.678 1.944 1.00 83.62 81 ALA A O 1
#

Organism: NCBI:txid392030

Sequence (81 aa):
PVPFQKLPPGSIKPDGWLLGQLRSQINGLNGKLSEISDYLIYDQCGWVDPTKSAWEELPYWLRGFADLAFVTGDQTTLALA

Radius of gyration: 15.49 Å; Cα contacts (8 Å, |Δi|>4): 67; chains: 1; bounding box: 42×24×46 Å

Mean predicted aligned error: 3.69 Å

Foldseek 3Di:
DDPPPDDDQQPDADDDPVLVVLVCCCVDCLVCVCVPPPQNPQVQHCVNPVVHDPDCPVVVSCVVLCSSCRRNVDPVSPVVD

Secondary structure (DSSP, 8-state):
--TTPPPPTTSS---HHHHHHHHHHHTSHHHHHHHH-TTS-GGG-TTT-TTS---THHHHHHHHHHHHHHHHT-HHHHHH-

pLDDT: mean 92.76, std 3.72, range [75.19, 98.31]

Solvent-accessible surface area (backbone atoms only — not comparable to full-atom values): 4933 Å² total; per-residue (Å²): 136,67,86,89,61,82,73,62,89,69,74,65,71,67,56,72,69,58,36,53,51,53,53,47,38,50,78,32,67,70,56,44,38,70,82,72,39,81,65,50,36,69,96,57,16,16,86,76,40,80,91,40,64,63,63,66,63,44,66,56,46,50,57,55,48,36,53,52,12,61,50,69,64,42,66,71,52,50,73,74,93